Protein AF-A0A528TQY2-F1 (afdb_monomer)

Secondary structure (DSSP, 8-state):
-----------------------PPP----EEEEEEEE-----GGG-EEEEEEEEEEEEEEETTTEEEEEEEEEEEEEESS-EEEEEEEEEEEE-TTS-EEEEEEEEEETTEEEEEEEEEEEEETTEEEEEEEESS-EEEEE-----HHHHHHHHHHHH-

Radius of gyration: 27.63 Å; Cα contacts (8 Å, |Δi|>4): 304; chains: 1; bounding box: 83×56×82 Å

Mean predicted aligned error: 9.16 Å

Nearest PDB structures (foldseek):
  6ntr-assembly1_A  TM=9.962E-01  e=3.413E-14  Brucella abortus
  6ntr-assembly4_D  TM=9.961E-01  e=7.048E-14  Brucella abortus
  6ntr-assembly2_B  TM=9.933E-01  e=6.034E-14  Brucella abortus
  2ooj-assembly1_B  TM=2.409E-01  e=2.574E+00  Shewanella oneidensis MR-1
  2ooj-assembly1_A  TM=2.342E-01  e=2.711E+00  Shewanella oneidensis MR-1

Solvent-accessible surface area (backbone atoms only — not comparable to full-atom values): 9310 Å² total; per-residue (Å²): 143,86,86,83,82,83,82,82,82,80,79,79,80,78,80,79,75,82,78,71,81,75,80,72,73,76,81,76,73,62,49,75,50,77,44,81,42,68,65,87,80,71,53,82,90,69,48,51,76,45,40,41,36,39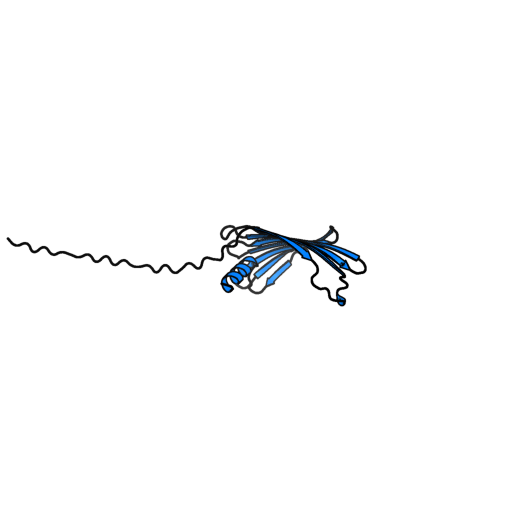,37,39,43,35,40,40,62,40,78,82,76,11,40,40,39,41,38,38,44,35,38,40,41,28,38,90,86,52,74,46,43,36,38,38,43,36,42,37,41,33,44,47,85,66,48,39,38,40,42,37,38,38,34,25,48,74,86,40,83,72,47,51,42,29,35,38,36,36,66,48,100,86,16,28,42,34,43,32,64,30,81,57,75,47,76,48,82,42,72,70,80,79,54,73,67,63,47,49,46,51,52,54,67,71,73,110

Sequence (160 aa):
MRLTRLFLSAALLSAAIPMAPALAVPALQAHRAVYDLTLNKASDRSGITGISGRMVYEFNGSPCEGYTVKFRFVTQIVTSENTRLTDQQTTTFEDAEGKTFSFVTKSFVDQNLDKEVKGMATREPKGLKVNIDKPEKNTLELAATQFPTQHLVELIGKAE

Structure (mmCIF, N/CA/C/O backbone):
data_AF-A0A528TQY2-F1
#
_entry.id   AF-A0A528TQY2-F1
#
loop_
_atom_site.group_PDB
_atom_site.id
_atom_site.type_symbol
_atom_site.label_atom_id
_atom_site.label_alt_id
_atom_site.label_comp_id
_atom_site.label_asym_id
_atom_site.label_entity_id
_atom_site.label_seq_id
_atom_site.pdbx_PDB_ins_code
_atom_site.Cartn_x
_atom_site.Cartn_y
_atom_site.Cartn_z
_atom_site.occupancy
_atom_site.B_iso_or_equiv
_atom_site.auth_seq_id
_atom_site.auth_comp_id
_atom_site.auth_asym_id
_atom_site.auth_atom_id
_atom_site.pdbx_PDB_model_num
ATOM 1 N N . MET A 1 1 ? -66.013 -38.120 55.075 1.00 43.66 1 MET A N 1
ATOM 2 C CA . MET A 1 1 ? -64.905 -38.466 54.153 1.00 43.66 1 MET A CA 1
ATOM 3 C C . MET A 1 1 ? -65.300 -38.093 52.735 1.00 43.66 1 MET A C 1
ATOM 5 O O . MET A 1 1 ? -66.195 -38.736 52.210 1.00 43.66 1 MET A O 1
ATOM 9 N N . ARG A 1 2 ? -64.675 -37.067 52.145 1.00 41.53 2 ARG A N 1
ATOM 10 C CA . ARG A 1 2 ? -64.483 -36.888 50.689 1.00 41.53 2 ARG A CA 1
ATOM 11 C C . ARG A 1 2 ? -63.641 -35.621 50.489 1.00 41.53 2 ARG A C 1
ATOM 13 O O . ARG A 1 2 ? -64.151 -34.515 50.578 1.00 41.53 2 ARG A O 1
ATOM 20 N N . LEU A 1 3 ? -62.332 -35.816 50.331 1.00 42.97 3 LEU A N 1
ATOM 21 C CA . LEU A 1 3 ? -61.358 -34.774 50.004 1.00 42.97 3 LEU A CA 1
ATOM 22 C C . LEU A 1 3 ? -61.285 -34.648 48.480 1.00 42.97 3 LEU A C 1
ATOM 24 O O . LEU A 1 3 ? -60.818 -35.561 47.801 1.00 42.97 3 LEU A O 1
ATOM 28 N N . THR A 1 4 ? -61.760 -33.530 47.948 1.00 43.66 4 THR A N 1
ATOM 29 C CA . THR A 1 4 ? -61.596 -33.130 46.549 1.00 43.66 4 THR A CA 1
ATOM 30 C C . THR A 1 4 ? -60.172 -32.611 46.349 1.00 43.66 4 THR A C 1
ATOM 32 O O . THR A 1 4 ? -59.780 -31.597 46.920 1.00 43.66 4 THR A O 1
ATOM 35 N N . ARG A 1 5 ? -59.365 -33.336 45.565 1.00 49.56 5 ARG A N 1
ATOM 36 C CA . ARG A 1 5 ? -58.008 -32.925 45.180 1.00 49.56 5 ARG A CA 1
ATOM 37 C C . ARG A 1 5 ? -58.095 -31.906 44.044 1.00 49.56 5 ARG A C 1
ATOM 39 O O . ARG A 1 5 ? -58.491 -32.259 42.937 1.00 49.56 5 ARG A O 1
ATOM 46 N N . LEU A 1 6 ? -57.727 -30.659 44.327 1.00 46.22 6 LEU A N 1
ATOM 47 C CA . LEU A 1 6 ? -57.534 -29.615 43.323 1.00 46.22 6 LEU A CA 1
ATOM 48 C C . LEU A 1 6 ? -56.160 -29.840 42.665 1.00 46.22 6 LEU A C 1
ATOM 50 O O . LEU A 1 6 ? -55.129 -29.678 43.315 1.00 46.22 6 LEU A O 1
ATOM 54 N N . PHE A 1 7 ? -56.136 -30.259 41.402 1.00 47.47 7 PHE A N 1
ATOM 55 C CA . PHE A 1 7 ? -54.909 -30.311 40.607 1.00 47.47 7 PHE A CA 1
ATOM 56 C C . PHE A 1 7 ? -54.635 -28.912 40.039 1.00 47.47 7 PHE A C 1
ATOM 58 O O . PHE A 1 7 ? -55.368 -28.439 39.175 1.00 47.47 7 PHE A O 1
ATOM 65 N N . LEU A 1 8 ? -53.594 -28.242 40.542 1.00 46.38 8 LEU A N 1
ATOM 66 C CA . LEU A 1 8 ? -53.060 -27.013 39.953 1.00 46.38 8 LEU A CA 1
ATOM 67 C C . LEU A 1 8 ? -52.126 -27.395 38.795 1.00 46.38 8 LEU A C 1
ATOM 69 O O . LEU A 1 8 ? -51.012 -27.868 39.013 1.00 46.38 8 LEU A O 1
ATOM 73 N N . SER A 1 9 ? -52.580 -27.206 37.559 1.00 47.91 9 SER A N 1
ATOM 74 C CA . SER A 1 9 ? -51.737 -27.312 36.366 1.00 47.91 9 SER A CA 1
ATOM 75 C C . SER A 1 9 ? -50.906 -26.034 36.219 1.00 47.91 9 SER A C 1
ATOM 77 O O . SER A 1 9 ? -51.421 -24.995 35.815 1.00 47.91 9 SER A O 1
ATOM 79 N N . ALA A 1 10 ? -49.619 -26.098 36.563 1.00 52.56 10 ALA A N 1
ATOM 80 C CA . ALA A 1 10 ? -48.666 -25.023 36.300 1.00 52.56 10 ALA A CA 1
ATOM 81 C C . ALA A 1 10 ? -48.291 -25.025 34.807 1.00 52.56 10 ALA A C 1
ATOM 83 O O . ALA A 1 10 ? -47.525 -25.872 34.349 1.00 52.56 10 ALA A O 1
ATOM 84 N N . ALA A 1 11 ? -48.857 -24.094 34.038 1.00 52.56 11 ALA A N 1
ATOM 85 C CA . ALA A 1 11 ? -48.468 -23.856 32.654 1.00 52.56 11 ALA A CA 1
ATOM 86 C C . ALA A 1 11 ? -47.136 -23.085 32.626 1.00 52.56 11 ALA A C 1
ATOM 88 O O . ALA A 1 11 ? -47.093 -21.879 32.863 1.00 52.56 11 A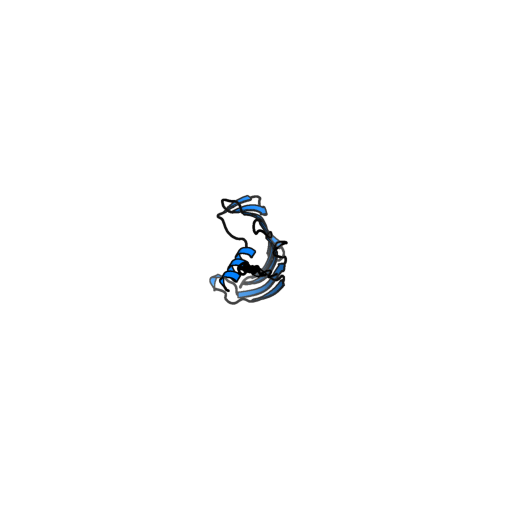LA A O 1
ATOM 89 N N . LEU A 1 12 ? -46.040 -23.796 32.358 1.00 50.62 12 LEU A N 1
ATOM 90 C CA . LEU A 1 12 ? -44.740 -23.208 32.038 1.00 50.62 12 LEU A CA 1
ATOM 91 C C . LEU A 1 12 ? -44.829 -22.543 30.656 1.00 50.62 12 LEU A C 1
ATOM 93 O O . LEU A 1 12 ? -44.762 -23.217 29.630 1.00 50.62 12 LEU A O 1
ATOM 97 N N . LEU A 1 13 ? -44.998 -21.218 30.624 1.00 48.47 13 LEU A N 1
ATOM 98 C CA . LEU A 1 13 ? -44.773 -20.425 29.415 1.00 48.47 13 LEU A CA 1
ATOM 99 C C . LEU A 1 13 ? -43.267 -20.430 29.108 1.00 48.47 13 LEU A C 1
ATOM 101 O O . LEU A 1 13 ? -42.498 -19.687 29.717 1.00 48.47 13 LEU A O 1
ATOM 105 N N . SER A 1 14 ? -42.839 -21.255 28.152 1.00 53.44 14 SER A N 1
ATOM 106 C CA . SER A 1 14 ? -41.537 -21.089 27.503 1.00 53.44 14 SER A CA 1
ATOM 107 C C . SER A 1 14 ? -41.545 -19.783 26.711 1.00 53.44 14 SER A C 1
ATOM 109 O O . SER A 1 14 ? -42.115 -19.706 25.625 1.00 53.44 14 SER A O 1
ATOM 111 N N . ALA A 1 15 ? -40.911 -18.746 27.257 1.00 57.22 15 ALA A N 1
ATOM 112 C CA . ALA A 1 15 ? -40.568 -17.547 26.508 1.00 57.22 15 ALA A CA 1
ATOM 113 C C . ALA A 1 15 ? -39.523 -17.924 25.445 1.00 57.22 15 ALA A C 1
ATOM 115 O O . ALA A 1 15 ? -38.339 -18.076 25.744 1.00 57.22 15 ALA A O 1
ATOM 116 N N . ALA A 1 16 ? -39.971 -18.130 24.207 1.00 53.06 16 ALA A N 1
ATOM 11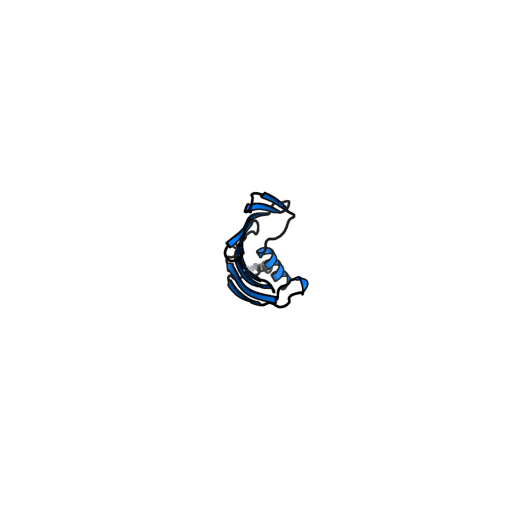7 C CA . ALA A 1 16 ? -39.088 -18.259 23.059 1.00 53.06 16 ALA A CA 1
ATOM 118 C C . ALA A 1 16 ? -38.442 -16.891 22.806 1.00 53.06 16 ALA A C 1
ATOM 120 O O . ALA A 1 16 ? -39.082 -15.975 22.294 1.00 53.06 16 ALA A O 1
ATOM 121 N N . ILE A 1 17 ? -37.185 -16.737 23.221 1.00 62.19 17 ILE A N 1
ATOM 122 C CA . ILE A 1 17 ? -36.371 -15.572 22.880 1.00 62.19 17 ILE A CA 1
ATOM 123 C C . ILE A 1 17 ? -36.066 -15.685 21.380 1.00 62.19 17 ILE A C 1
ATOM 125 O O . ILE A 1 17 ? -35.443 -16.671 20.977 1.00 62.19 17 ILE A O 1
ATOM 129 N N . PRO A 1 18 ? -36.488 -14.732 20.532 1.00 52.59 18 PRO A N 1
ATOM 130 C CA . PRO A 1 18 ? -36.076 -14.728 19.141 1.00 52.59 18 PRO A CA 1
ATOM 131 C C . PRO A 1 18 ? -34.572 -14.443 19.097 1.00 52.59 18 PRO A C 1
ATOM 133 O O . PRO A 1 18 ? -34.132 -13.314 19.306 1.00 52.59 18 PRO A O 1
ATOM 136 N N . MET A 1 19 ? -33.768 -15.479 18.853 1.00 53.16 19 MET A N 1
ATOM 137 C CA . MET A 1 19 ? -32.384 -15.302 18.429 1.00 53.16 19 MET A CA 1
ATOM 138 C C . MET A 1 19 ? -32.419 -14.687 17.033 1.00 53.16 19 MET A C 1
ATOM 140 O O . MET A 1 19 ? -32.620 -15.386 16.041 1.00 53.16 19 MET A O 1
ATOM 144 N N . ALA A 1 20 ? -32.266 -13.366 16.960 1.00 56.94 20 ALA A N 1
ATOM 145 C CA . ALA A 1 20 ? -31.924 -12.718 15.706 1.00 56.94 20 ALA A CA 1
ATOM 146 C C . ALA A 1 20 ? -30.632 -13.366 15.173 1.00 56.94 20 ALA A C 1
ATOM 148 O O . ALA A 1 20 ? -29.693 -13.556 15.955 1.00 56.94 20 ALA A O 1
ATOM 149 N N . PRO A 1 21 ? -30.568 -13.735 13.883 1.00 52.31 21 PRO A N 1
ATOM 150 C CA . PRO A 1 21 ? -29.333 -14.223 13.297 1.00 52.31 21 PRO A CA 1
ATOM 151 C C . PRO A 1 21 ? -28.281 -13.128 13.456 1.00 52.31 21 PRO A C 1
ATOM 153 O O . PRO A 1 21 ? -28.449 -12.009 12.969 1.00 52.31 21 PRO A O 1
ATOM 156 N N . ALA A 1 22 ? -27.213 -13.437 14.186 1.00 55.38 22 ALA A N 1
ATOM 157 C CA . ALA A 1 22 ? -26.034 -12.596 14.186 1.00 55.38 22 ALA A CA 1
ATOM 158 C C . ALA A 1 22 ? -25.515 -12.588 12.746 1.00 55.38 22 ALA A C 1
ATOM 160 O O . ALA A 1 22 ? -25.104 -13.631 12.238 1.00 55.38 22 ALA A O 1
ATOM 161 N N . LEU A 1 23 ? -25.585 -11.434 12.079 1.00 54.41 23 LEU A N 1
ATOM 162 C CA . LEU A 1 23 ? -24.868 -11.215 10.830 1.00 54.41 23 LEU A CA 1
ATOM 163 C C . LEU A 1 23 ? -23.387 -11.399 11.161 1.00 54.41 23 LEU A C 1
ATOM 165 O O . LEU A 1 23 ? -22.772 -10.543 11.799 1.00 54.41 23 LEU A O 1
ATOM 169 N N . ALA A 1 24 ? -22.854 -12.575 10.837 1.00 59.50 24 ALA A N 1
ATOM 170 C CA . ALA A 1 24 ? -21.451 -12.865 11.027 1.00 59.50 24 ALA A CA 1
ATOM 171 C C . ALA A 1 24 ? -20.681 -11.904 10.124 1.00 59.50 24 ALA A C 1
ATOM 173 O O . ALA A 1 24 ? -20.857 -11.917 8.909 1.00 59.50 24 ALA A O 1
ATOM 174 N N . VAL A 1 25 ? -19.864 -11.037 10.723 1.00 60.44 25 VAL A N 1
ATOM 175 C CA . VAL A 1 25 ? -18.920 -10.216 9.962 1.00 60.44 25 VAL A CA 1
ATOM 176 C C . VAL A 1 25 ? -18.100 -11.171 9.087 1.00 60.44 25 VAL A C 1
ATOM 178 O O . VAL A 1 25 ? -17.579 -12.147 9.640 1.00 60.44 25 VAL A O 1
ATOM 181 N N . PRO A 1 26 ? -17.988 -10.932 7.764 1.00 69.31 26 PRO A N 1
ATOM 182 C CA . PRO A 1 26 ? -17.198 -11.774 6.878 1.00 69.31 26 PRO A CA 1
ATOM 183 C C . PRO A 1 26 ? -15.826 -12.062 7.486 1.00 69.31 26 PRO A C 1
ATOM 185 O O . PRO A 1 26 ? -15.050 -11.148 7.779 1.00 69.31 26 PRO A O 1
ATOM 188 N N . ALA A 1 27 ? -15.542 -13.340 7.734 1.00 81.06 27 ALA A N 1
ATOM 189 C CA . ALA A 1 27 ? -14.307 -13.749 8.385 1.00 81.06 27 ALA A CA 1
ATOM 190 C C . ALA A 1 27 ? -13.144 -13.636 7.392 1.00 81.06 27 ALA A C 1
ATOM 192 O O . ALA A 1 27 ? -12.924 -14.529 6.570 1.00 81.06 27 ALA A O 1
ATOM 193 N N . LEU A 1 28 ? -12.386 -12.541 7.475 1.00 92.56 28 LEU A N 1
ATOM 194 C CA . LEU A 1 28 ? -11.207 -12.337 6.639 1.00 92.56 28 LEU A CA 1
ATOM 195 C C . LEU A 1 28 ? -10.101 -13.321 7.037 1.00 92.56 28 LEU A C 1
ATOM 197 O O . LEU A 1 28 ? -9.583 -13.279 8.151 1.00 92.56 28 LEU A O 1
ATOM 201 N N . GLN A 1 29 ? -9.741 -14.214 6.116 1.00 95.00 29 GLN A N 1
ATOM 202 C CA . GLN A 1 29 ? -8.704 -15.215 6.350 1.00 95.00 29 GLN A CA 1
ATOM 203 C C . GLN A 1 29 ? -7.311 -14.612 6.175 1.00 95.00 29 GLN A C 1
ATOM 205 O O . GLN A 1 29 ? -7.026 -13.968 5.161 1.00 95.00 29 GLN A O 1
ATOM 210 N N . ALA A 1 30 ? -6.421 -14.874 7.131 1.00 96.88 30 ALA A N 1
ATOM 211 C CA . ALA A 1 30 ? -5.009 -14.559 6.982 1.00 96.88 30 ALA A CA 1
ATOM 212 C C . ALA A 1 30 ? -4.396 -15.410 5.862 1.00 96.88 30 ALA A C 1
ATOM 214 O O . ALA A 1 30 ? -4.594 -16.624 5.804 1.00 96.88 30 ALA A O 1
ATOM 215 N N . HIS A 1 31 ? -3.666 -14.774 4.952 1.00 98.06 31 HIS A N 1
ATOM 216 C CA . HIS A 1 31 ? -3.082 -15.452 3.802 1.00 98.06 31 HIS A CA 1
ATOM 217 C C . HIS A 1 31 ? -1.911 -14.670 3.209 1.00 98.06 31 HIS A C 1
ATOM 219 O O . HIS A 1 31 ? -1.702 -13.483 3.470 1.00 98.06 31 HIS A O 1
ATOM 225 N N . ARG A 1 32 ? -1.159 -15.360 2.350 1.00 98.44 32 ARG A N 1
ATOM 226 C CA . ARG A 1 32 ? -0.127 -14.776 1.499 1.00 98.44 32 ARG A CA 1
ATOM 227 C C . ARG A 1 32 ? -0.378 -15.178 0.055 1.00 98.44 32 ARG A C 1
ATOM 229 O O . ARG A 1 32 ? -0.419 -16.366 -0.252 1.00 98.44 32 ARG A O 1
ATOM 236 N N . ALA A 1 33 ? -0.494 -14.189 -0.820 1.00 98.56 33 ALA A N 1
ATOM 237 C CA . ALA A 1 33 ? -0.683 -14.371 -2.250 1.00 98.56 33 ALA A CA 1
ATOM 238 C C . ALA A 1 33 ? 0.481 -13.748 -3.029 1.00 98.56 33 ALA A C 1
ATOM 240 O O . ALA A 1 33 ? 0.958 -12.657 -2.706 1.00 98.56 33 ALA A O 1
ATOM 241 N N . VAL A 1 34 ? 0.951 -14.459 -4.053 1.00 98.56 34 VAL A N 1
ATOM 242 C CA . VAL A 1 34 ? 2.025 -14.015 -4.949 1.00 98.56 34 VAL A CA 1
ATOM 243 C C . VAL A 1 34 ? 1.482 -14.014 -6.369 1.00 98.56 34 VAL A C 1
ATOM 245 O O . VAL A 1 34 ? 0.918 -15.011 -6.811 1.00 98.56 34 VAL A O 1
ATOM 248 N N . TYR A 1 35 ? 1.668 -12.903 -7.071 1.00 98.50 35 TYR A N 1
ATOM 249 C CA . TYR A 1 35 ? 1.150 -12.678 -8.414 1.00 98.50 35 TYR A CA 1
ATOM 250 C C . TYR A 1 35 ? 2.297 -12.304 -9.342 1.00 98.50 35 TYR A C 1
ATOM 252 O O . TYR A 1 35 ? 3.051 -11.379 -9.039 1.00 98.50 35 TYR A O 1
ATOM 260 N N . ASP A 1 36 ? 2.409 -12.985 -10.476 1.00 98.44 36 ASP A N 1
ATOM 261 C CA . ASP A 1 36 ? 3.286 -12.556 -11.561 1.00 98.44 36 ASP A CA 1
ATOM 262 C C . ASP A 1 36 ? 2.552 -11.529 -12.428 1.00 98.44 36 ASP A C 1
ATOM 264 O O . ASP A 1 36 ? 1.379 -11.691 -12.764 1.00 98.44 36 ASP A O 1
ATOM 268 N N . LEU A 1 37 ? 3.238 -10.433 -12.744 1.00 98.00 37 LEU A N 1
ATOM 269 C CA . LEU A 1 37 ? 2.677 -9.293 -13.457 1.00 98.00 37 LEU A CA 1
ATOM 270 C C . LEU A 1 37 ? 3.210 -9.270 -14.884 1.00 98.00 37 LEU A C 1
ATOM 272 O O . LEU A 1 37 ? 4.422 -9.328 -15.103 1.00 98.00 37 LEU A O 1
ATOM 276 N N . THR A 1 38 ? 2.307 -9.109 -15.844 1.00 97.44 38 THR A N 1
ATOM 277 C CA . THR A 1 38 ? 2.630 -8.973 -17.266 1.00 97.44 38 THR A CA 1
ATOM 278 C C . THR A 1 38 ? 1.878 -7.799 -17.870 1.00 97.44 38 THR A C 1
ATOM 280 O O . THR A 1 38 ? 0.748 -7.498 -17.478 1.00 97.44 38 THR A O 1
ATOM 283 N N . LEU A 1 39 ? 2.487 -7.147 -18.857 1.00 97.31 39 LEU A N 1
ATOM 284 C CA . LEU A 1 39 ? 1.831 -6.088 -19.612 1.00 97.31 39 LEU A CA 1
ATOM 285 C C . LEU A 1 39 ? 0.611 -6.634 -20.369 1.00 97.31 39 LEU A C 1
ATOM 287 O O . LEU A 1 39 ? 0.749 -7.502 -21.224 1.00 97.31 39 LEU A O 1
ATOM 291 N N . ASN A 1 40 ? -0.573 -6.094 -20.082 1.00 96.69 40 ASN A N 1
ATOM 292 C CA . ASN A 1 40 ? -1.781 -6.371 -20.865 1.00 96.69 40 ASN A CA 1
ATOM 293 C C . ASN A 1 40 ? -1.886 -5.416 -22.068 1.00 96.69 40 ASN A C 1
ATOM 295 O O . ASN A 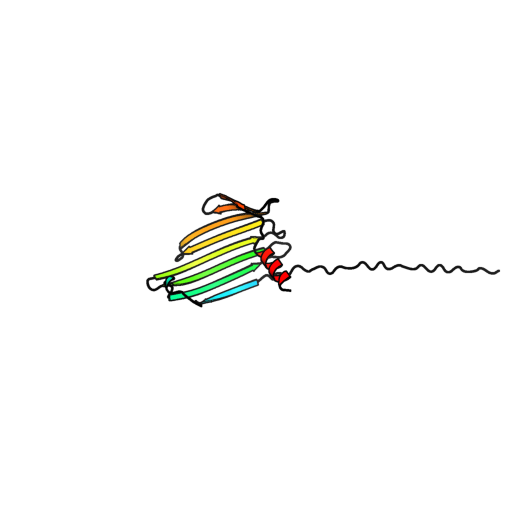1 40 ? -2.058 -5.835 -23.208 1.00 96.69 40 ASN A O 1
ATOM 299 N N . LYS A 1 41 ? -1.744 -4.108 -21.822 1.00 95.38 41 LYS A N 1
ATOM 300 C CA . LYS A 1 41 ? -1.849 -3.068 -22.851 1.00 95.38 41 LYS A CA 1
ATOM 301 C C . LYS A 1 41 ? -0.937 -1.888 -22.525 1.00 95.38 41 LYS A C 1
ATOM 303 O O . LYS A 1 41 ? -0.875 -1.472 -21.371 1.00 95.38 41 LYS A O 1
ATOM 308 N N . ALA A 1 42 ? -0.310 -1.315 -23.549 1.00 94.31 42 ALA A N 1
ATOM 309 C CA . ALA A 1 42 ? 0.368 -0.021 -23.503 1.00 94.31 42 ALA A CA 1
ATOM 310 C C . ALA A 1 42 ? -0.197 0.890 -24.602 1.00 94.31 42 ALA A C 1
ATOM 312 O O . ALA A 1 42 ? -0.580 0.416 -25.670 1.00 94.31 42 ALA A O 1
ATOM 313 N N . SER A 1 43 ? -0.307 2.188 -24.322 1.00 93.12 43 SER A N 1
ATOM 314 C CA . SER A 1 43 ? -0.634 3.190 -25.341 1.00 93.12 43 SER A CA 1
ATOM 315 C C . SER A 1 43 ? 0.645 3.741 -25.961 1.00 93.12 43 SER A C 1
ATOM 317 O O . SER A 1 43 ? 1.660 3.838 -25.271 1.00 93.12 43 SER A O 1
ATOM 319 N N . ASP A 1 44 ? 0.587 4.194 -27.213 1.00 88.06 44 ASP A N 1
ATOM 320 C CA . ASP A 1 44 ? 1.760 4.752 -27.905 1.00 88.06 44 ASP A CA 1
ATOM 321 C C . ASP A 1 44 ? 2.390 5.916 -27.123 1.00 88.06 44 ASP A C 1
ATOM 323 O O . ASP A 1 44 ? 3.606 6.005 -26.975 1.00 88.06 44 ASP A O 1
ATOM 327 N N . ARG A 1 45 ? 1.552 6.767 -26.513 1.00 91.38 45 ARG A N 1
ATOM 328 C CA . ARG A 1 45 ? 1.996 7.907 -25.695 1.00 91.38 45 ARG A CA 1
ATOM 329 C C . ARG A 1 45 ? 2.771 7.499 -24.436 1.00 91.38 45 ARG A C 1
ATOM 331 O O . ARG A 1 45 ? 3.497 8.326 -23.896 1.00 91.38 45 ARG A O 1
ATOM 338 N N . SER A 1 46 ? 2.601 6.271 -23.942 1.00 88.38 46 SER A N 1
ATOM 339 C CA . SER A 1 46 ? 3.324 5.808 -22.753 1.00 88.38 46 SER A CA 1
ATOM 340 C C . SER A 1 46 ? 4.810 5.554 -23.018 1.00 88.38 46 SER A C 1
ATOM 342 O O . SER A 1 46 ? 5.593 5.582 -22.074 1.00 88.38 46 SER A O 1
ATOM 344 N N . GLY A 1 47 ? 5.201 5.286 -24.274 1.00 91.31 47 GLY A N 1
ATOM 345 C CA . GLY A 1 47 ? 6.563 4.866 -24.629 1.00 91.31 47 GLY A CA 1
ATOM 346 C C . GLY A 1 47 ? 6.973 3.499 -24.062 1.00 91.31 47 GLY A C 1
ATOM 347 O O . GLY A 1 47 ? 8.112 3.077 -24.247 1.00 91.31 47 GLY A O 1
ATOM 348 N N . ILE A 1 48 ? 6.064 2.803 -23.369 1.00 94.94 48 ILE A N 1
ATOM 349 C CA . ILE A 1 48 ? 6.314 1.510 -22.732 1.00 94.94 48 ILE A CA 1
ATOM 350 C C . ILE A 1 48 ? 6.224 0.414 -23.786 1.00 94.94 48 ILE A C 1
ATOM 352 O O . ILE A 1 48 ? 5.190 0.227 -24.425 1.00 94.94 48 ILE A O 1
ATOM 356 N N . THR A 1 49 ? 7.301 -0.345 -23.920 1.00 95.38 49 THR A N 1
ATOM 357 C CA . THR A 1 49 ? 7.405 -1.497 -24.819 1.00 95.38 49 THR A CA 1
ATOM 358 C C . THR A 1 49 ? 7.254 -2.821 -24.070 1.00 95.38 49 THR A C 1
ATOM 360 O O . THR A 1 49 ? 6.956 -3.840 -24.687 1.00 95.38 49 THR A O 1
ATOM 363 N N . GLY A 1 50 ? 7.393 -2.823 -22.738 1.00 96.19 50 GLY A N 1
ATOM 364 C CA . GLY A 1 50 ? 7.198 -4.015 -21.918 1.00 96.19 50 GLY A CA 1
ATOM 365 C C . GLY A 1 50 ? 7.068 -3.720 -20.426 1.00 96.19 50 GLY A C 1
ATOM 366 O O . GLY A 1 50 ? 7.648 -2.766 -19.913 1.00 96.19 50 GLY A O 1
ATOM 367 N N . ILE A 1 51 ? 6.316 -4.568 -19.720 1.00 97.56 51 ILE A N 1
ATOM 368 C CA . ILE A 1 51 ? 6.285 -4.629 -18.254 1.00 97.56 51 ILE A CA 1
ATOM 369 C C . ILE A 1 51 ? 6.284 -6.092 -17.828 1.00 97.56 51 ILE A C 1
ATOM 371 O O . ILE A 1 51 ? 5.466 -6.887 -18.299 1.00 97.56 51 ILE A O 1
ATOM 375 N N . SER A 1 52 ? 7.163 -6.411 -16.887 1.00 98.00 52 SER A N 1
ATOM 376 C CA . SER A 1 52 ? 7.155 -7.666 -16.141 1.00 98.00 52 SER A CA 1
ATOM 377 C C . SER A 1 52 ? 7.368 -7.378 -14.664 1.00 98.00 52 SER A C 1
ATOM 379 O O . SER A 1 52 ? 8.067 -6.426 -14.313 1.00 98.00 52 SER A O 1
ATOM 381 N N . GLY A 1 53 ? 6.816 -8.196 -13.780 1.00 98.19 53 GLY A N 1
ATOM 382 C CA . GLY A 1 53 ? 6.990 -7.959 -12.357 1.00 98.19 53 GLY A CA 1
ATOM 383 C C . GLY A 1 53 ? 6.387 -9.025 -11.470 1.00 98.19 53 GLY A C 1
ATOM 384 O O . GLY A 1 53 ? 5.941 -10.072 -11.933 1.00 98.19 53 GLY A O 1
ATOM 385 N N . ARG A 1 54 ? 6.365 -8.725 -10.176 1.00 98.69 54 ARG A N 1
ATOM 386 C CA . ARG A 1 54 ? 5.753 -9.565 -9.158 1.00 98.69 54 ARG A CA 1
ATOM 387 C C . ARG A 1 54 ? 5.149 -8.716 -8.052 1.00 98.69 54 ARG A C 1
ATOM 389 O O . ARG A 1 54 ? 5.772 -7.773 -7.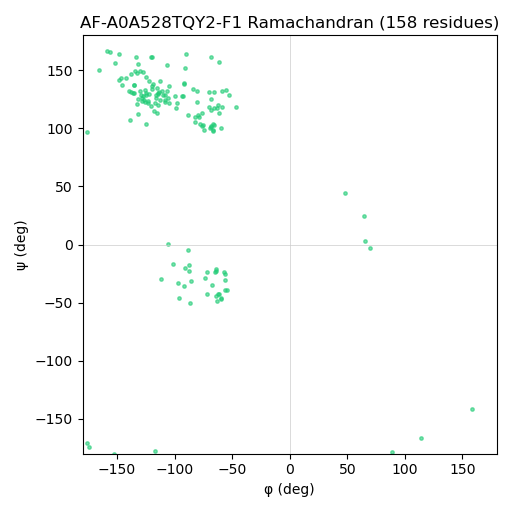566 1.00 98.69 54 ARG A O 1
ATOM 396 N N . MET A 1 55 ? 3.960 -9.107 -7.623 1.00 98.50 55 MET A N 1
ATOM 397 C CA . MET A 1 55 ? 3.271 -8.556 -6.468 1.00 98.50 55 MET A CA 1
ATOM 398 C C . MET A 1 55 ? 3.173 -9.621 -5.378 1.00 98.50 55 MET A C 1
ATOM 400 O O . MET A 1 55 ? 2.764 -10.748 -5.639 1.00 98.50 55 MET A O 1
ATOM 404 N N . VAL A 1 56 ? 3.539 -9.270 -4.151 1.00 98.75 56 VAL A N 1
ATOM 405 C CA . VAL A 1 56 ? 3.344 -10.099 -2.959 1.00 98.75 56 VAL A CA 1
ATOM 406 C C . VAL A 1 56 ? 2.399 -9.355 -2.033 1.00 98.75 56 VAL A C 1
ATOM 408 O O . VAL A 1 56 ? 2.655 -8.202 -1.691 1.00 98.75 56 VAL A O 1
ATOM 411 N N . TYR A 1 57 ? 1.319 -10.016 -1.637 1.00 98.50 57 TYR A N 1
ATOM 412 C CA . TYR A 1 57 ? 0.320 -9.493 -0.718 1.00 98.50 57 TYR A CA 1
ATOM 413 C C . TYR A 1 57 ? 0.191 -10.440 0.472 1.00 98.50 57 TYR A C 1
ATOM 415 O O . TYR A 1 57 ? -0.089 -11.626 0.304 1.00 98.50 57 TYR A O 1
ATOM 423 N N . GLU A 1 58 ? 0.422 -9.919 1.668 1.00 98.69 58 GLU A N 1
ATOM 424 C CA . GLU A 1 58 ? 0.309 -10.638 2.931 1.00 98.69 58 GLU A CA 1
ATOM 425 C C . GLU A 1 58 ? -0.723 -9.933 3.797 1.00 98.69 58 GLU 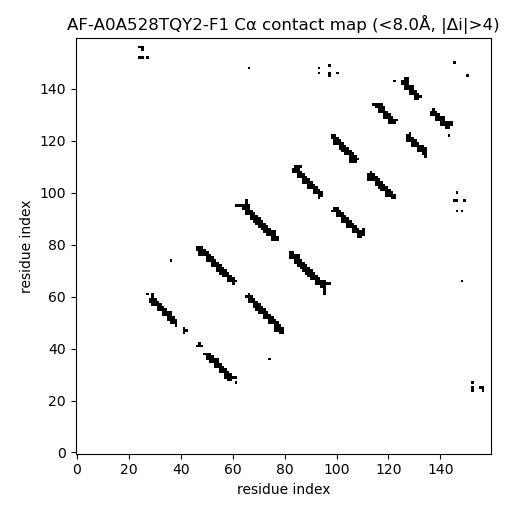A C 1
ATOM 427 O O . GLU A 1 58 ? -0.539 -8.772 4.164 1.00 98.69 58 GLU A O 1
ATOM 432 N N . PHE A 1 59 ? -1.784 -10.651 4.139 1.00 98.38 59 PHE A N 1
ATOM 433 C CA . PHE A 1 59 ? -2.845 -10.195 5.022 1.00 98.38 59 PHE A CA 1
ATOM 434 C C . PHE A 1 59 ? -2.810 -11.046 6.287 1.00 98.38 59 PHE A C 1
ATOM 436 O O . PHE A 1 59 ? -2.926 -12.268 6.214 1.00 98.38 59 PHE A O 1
ATOM 443 N N . ASN A 1 60 ? -2.612 -10.415 7.439 1.00 97.81 60 ASN A N 1
ATOM 444 C CA . ASN A 1 60 ? -2.544 -11.079 8.737 1.00 97.81 60 ASN A CA 1
ATOM 445 C C . ASN A 1 60 ? -3.404 -10.342 9.760 1.00 97.81 60 ASN A C 1
ATOM 447 O O . ASN A 1 60 ? -3.686 -9.155 9.602 1.00 97.81 60 ASN A O 1
ATOM 451 N N . GLY A 1 61 ? -3.735 -11.034 10.845 1.00 95.50 61 GLY A N 1
ATOM 452 C CA . GLY A 1 61 ? -4.486 -10.480 11.964 1.00 95.50 61 GLY A CA 1
ATOM 453 C C . GLY A 1 61 ? -5.862 -11.111 12.110 1.00 95.50 61 GLY A C 1
ATOM 454 O O . GLY A 1 61 ? -6.150 -12.163 11.535 1.00 95.50 61 GLY A O 1
ATOM 455 N N . SER A 1 62 ? -6.694 -10.471 12.919 1.00 93.69 62 SER A N 1
ATOM 456 C CA . SER A 1 62 ? -7.999 -10.987 13.311 1.00 93.69 62 SER A CA 1
ATOM 457 C C . SER A 1 62 ? -8.931 -9.846 13.731 1.00 93.69 62 SER A C 1
ATOM 459 O O . SER A 1 62 ? -8.463 -8.741 14.021 1.00 93.69 62 SER A O 1
ATOM 461 N N . PRO A 1 63 ? -10.249 -10.095 13.846 1.00 91.56 63 PRO A N 1
ATOM 462 C CA . PRO A 1 63 ? -11.191 -9.092 14.341 1.00 91.56 63 PRO A CA 1
ATOM 463 C C . PRO A 1 63 ? -10.857 -8.542 15.735 1.00 91.56 63 PRO A C 1
ATOM 465 O O . PRO A 1 63 ? -11.291 -7.446 16.062 1.00 91.56 63 PRO A O 1
ATOM 468 N N . CYS A 1 64 ? -10.112 -9.288 16.558 1.00 92.06 64 CYS A N 1
ATOM 469 C CA . CYS A 1 64 ? -9.751 -8.879 17.918 1.00 92.06 64 CYS A CA 1
ATOM 470 C C . CYS A 1 64 ? -8.412 -8.133 17.980 1.00 92.06 64 CYS A C 1
ATOM 472 O O . CYS A 1 64 ? -8.246 -7.237 18.801 1.00 92.06 64 CYS A O 1
ATOM 474 N N . GLU A 1 65 ? -7.448 -8.518 17.144 1.00 93.94 65 GLU A N 1
ATOM 475 C CA . GLU A 1 65 ? -6.085 -7.967 17.169 1.00 93.94 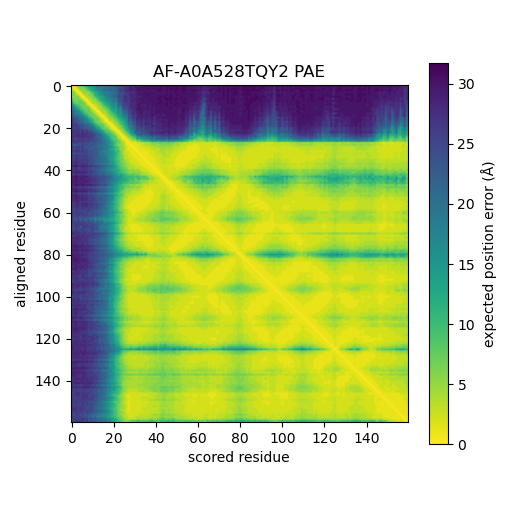65 GLU A CA 1
ATOM 476 C C . GLU A 1 65 ? -5.923 -6.752 16.246 1.00 93.94 65 GLU A C 1
ATOM 478 O O . GLU A 1 65 ? -4.997 -5.959 16.420 1.00 93.94 65 GLU A O 1
ATOM 483 N N . GLY A 1 66 ? -6.817 -6.601 15.267 1.00 96.19 66 GLY A N 1
ATOM 484 C CA . GLY A 1 66 ? -6.616 -5.724 14.121 1.00 96.19 66 GLY A CA 1
ATOM 485 C C . GLY A 1 66 ? -5.905 -6.450 12.982 1.00 96.19 66 GLY A C 1
ATOM 486 O O . GLY A 1 66 ? -5.605 -7.644 13.061 1.00 96.19 66 GLY A O 1
ATOM 487 N N . TYR A 1 67 ? -5.644 -5.724 11.901 1.00 98.12 67 TYR A N 1
ATOM 488 C CA . TYR A 1 67 ? -5.161 -6.292 10.647 1.00 98.12 67 TYR A CA 1
ATOM 489 C C . TYR A 1 67 ? -3.866 -5.632 10.199 1.00 98.12 67 TYR A C 1
ATOM 491 O O . TYR A 1 67 ? -3.762 -4.410 10.130 1.00 98.12 67 TYR A O 1
ATOM 499 N N . THR A 1 68 ? -2.874 -6.455 9.861 1.00 98.56 68 THR A N 1
ATOM 500 C CA . THR A 1 68 ? -1.618 -6.021 9.246 1.00 98.56 68 THR A CA 1
ATOM 501 C C . THR A 1 68 ? -1.593 -6.450 7.790 1.00 98.56 68 THR A C 1
ATOM 503 O O . THR A 1 68 ? -1.736 -7.636 7.488 1.00 98.56 68 THR A O 1
ATOM 506 N N . VAL A 1 69 ? -1.312 -5.505 6.897 1.00 98.56 69 VAL A N 1
ATOM 507 C CA . VAL A 1 69 ? -1.099 -5.791 5.477 1.00 98.56 69 VAL A CA 1
ATOM 508 C C . VAL A 1 69 ? 0.328 -5.444 5.101 1.00 98.56 69 VAL A C 1
ATOM 510 O O . VAL A 1 69 ? 0.792 -4.335 5.360 1.00 98.56 69 VAL A O 1
ATOM 513 N N . LYS A 1 70 ? 1.028 -6.384 4.465 1.00 98.62 70 LYS A N 1
ATOM 514 C CA . LYS A 1 70 ? 2.296 -6.116 3.783 1.00 98.62 70 LYS A CA 1
ATOM 515 C C . LYS A 1 70 ? 2.107 -6.343 2.296 1.00 98.62 70 LYS A C 1
ATOM 517 O O . LYS A 1 70 ? 1.605 -7.375 1.864 1.00 98.62 70 LYS A O 1
ATOM 522 N N . PHE A 1 71 ? 2.527 -5.367 1.517 1.00 96.12 71 PHE A N 1
ATOM 523 C CA . PHE A 1 71 ? 2.380 -5.350 0.078 1.00 96.12 71 PHE A CA 1
ATOM 524 C C . PHE A 1 71 ? 3.721 -4.988 -0.542 1.00 96.12 71 PHE A C 1
ATOM 526 O O . PHE A 1 71 ? 4.308 -3.965 -0.193 1.00 96.12 71 PHE A O 1
ATOM 533 N N . ARG A 1 72 ? 4.218 -5.822 -1.451 1.00 98.62 72 ARG A N 1
ATOM 534 C CA . ARG A 1 72 ? 5.425 -5.536 -2.225 1.00 98.62 72 ARG A CA 1
ATOM 535 C C . ARG A 1 72 ? 5.123 -5.656 -3.704 1.00 98.62 72 ARG A C 1
ATOM 537 O O . ARG A 1 72 ? 4.696 -6.715 -4.150 1.00 98.62 72 ARG A O 1
ATOM 544 N N . PHE A 1 73 ? 5.369 -4.593 -4.451 1.00 98.44 73 PHE A N 1
ATOM 545 C CA . PHE A 1 73 ? 5.062 -4.493 -5.869 1.00 98.44 73 PHE A CA 1
ATOM 546 C C . PHE A 1 73 ? 6.328 -4.133 -6.632 1.00 98.44 73 PHE A C 1
ATOM 548 O O . PHE A 1 73 ? 6.788 -2.994 -6.585 1.00 98.44 73 PHE A O 1
ATOM 555 N N . VAL A 1 74 ? 6.905 -5.128 -7.302 1.00 98.56 74 VAL A N 1
ATOM 556 C CA . VAL A 1 74 ? 8.138 -4.980 -8.075 1.00 98.56 74 VAL A CA 1
ATOM 557 C C . VAL A 1 74 ? 7.792 -5.039 -9.549 1.00 98.56 74 VAL A C 1
ATOM 559 O O . VAL A 1 74 ? 7.215 -6.027 -10.000 1.00 98.56 74 VAL A O 1
ATOM 562 N N . THR A 1 75 ? 8.165 -4.018 -10.313 1.00 98.25 75 THR A N 1
ATOM 563 C CA . THR A 1 75 ? 8.005 -4.029 -11.770 1.00 98.25 75 THR A CA 1
ATOM 564 C C . THR A 1 75 ? 9.250 -3.524 -12.470 1.00 98.25 75 THR A C 1
ATOM 566 O O . THR A 1 75 ? 9.851 -2.526 -12.076 1.00 98.25 75 THR A O 1
ATOM 569 N N . GLN A 1 76 ? 9.618 -4.221 -13.535 1.00 98.19 76 GLN A N 1
ATOM 570 C CA . GLN A 1 76 ? 10.577 -3.772 -14.522 1.00 98.19 76 GLN A CA 1
ATOM 571 C C . GLN A 1 76 ? 9.792 -3.229 -15.711 1.00 98.19 76 GLN A C 1
ATOM 573 O O . GLN A 1 76 ? 9.030 -3.958 -16.349 1.00 98.19 76 GLN A O 1
ATOM 578 N N . ILE A 1 77 ? 9.969 -1.941 -15.976 1.00 97.19 77 ILE A N 1
ATOM 579 C CA . ILE A 1 77 ? 9.318 -1.219 -17.063 1.00 97.19 77 ILE A CA 1
ATOM 580 C C . ILE A 1 77 ? 10.370 -0.983 -18.140 1.00 97.19 77 ILE A C 1
ATOM 582 O O . ILE A 1 77 ? 11.439 -0.442 -17.857 1.00 97.19 77 ILE A O 1
ATOM 586 N N . VAL A 1 78 ? 10.069 -1.398 -19.364 1.00 96.62 78 VAL A N 1
ATOM 587 C CA . VAL A 1 78 ? 10.934 -1.247 -20.534 1.00 96.62 78 VAL A CA 1
ATOM 588 C C . VAL A 1 78 ? 10.297 -0.231 -21.470 1.00 96.62 78 VAL A C 1
ATOM 590 O O . VAL A 1 78 ? 9.099 -0.304 -21.754 1.00 96.62 78 VAL A O 1
ATOM 593 N N . THR A 1 79 ? 11.097 0.719 -21.937 1.00 94.81 79 THR A N 1
ATOM 594 C CA . THR A 1 79 ? 10.755 1.659 -23.007 1.00 94.81 79 THR A CA 1
ATOM 595 C C . THR A 1 79 ? 11.687 1.437 -24.200 1.00 94.81 79 THR A C 1
ATOM 597 O O . THR A 1 79 ? 12.536 0.544 -24.183 1.00 94.81 79 THR A O 1
ATOM 600 N N . SER A 1 80 ? 11.552 2.241 -25.255 1.00 90.56 80 SER A N 1
ATOM 601 C CA . SER A 1 80 ? 12.500 2.229 -26.377 1.00 90.56 80 SER A CA 1
ATOM 602 C C . SER A 1 80 ? 13.917 2.671 -25.995 1.00 90.56 80 SER A C 1
ATOM 604 O O . SER A 1 80 ? 14.864 2.313 -26.689 1.00 90.56 80 SER A O 1
ATOM 606 N N . GLU A 1 81 ? 14.073 3.451 -24.923 1.00 91.44 81 GLU A N 1
ATOM 607 C CA . GLU A 1 81 ? 15.345 4.099 -24.568 1.00 91.44 81 GLU A CA 1
ATOM 608 C C . GLU A 1 81 ? 15.967 3.540 -23.289 1.00 91.44 81 GLU A C 1
ATOM 610 O O . GLU A 1 81 ? 17.185 3.567 -23.122 1.00 91.44 81 GLU A O 1
ATOM 615 N N . ASN A 1 82 ? 15.146 3.051 -22.359 1.00 94.12 82 ASN A N 1
ATOM 616 C CA . ASN A 1 82 ? 15.610 2.647 -21.041 1.00 94.12 82 ASN A CA 1
ATOM 617 C C . ASN A 1 82 ? 14.801 1.493 -20.443 1.00 94.12 82 ASN A C 1
ATOM 619 O O . ASN A 1 82 ? 13.697 1.155 -20.864 1.00 94.12 82 ASN A O 1
ATOM 623 N N . THR A 1 83 ? 15.385 0.883 -19.417 1.00 96.50 83 THR A N 1
ATOM 624 C CA . THR A 1 83 ? 14.711 -0.049 -18.516 1.00 96.50 83 THR A CA 1
ATOM 625 C C . THR A 1 83 ? 14.797 0.524 -17.112 1.00 96.50 83 THR A C 1
ATOM 627 O O . THR A 1 83 ? 15.868 0.963 -16.703 1.00 96.50 83 THR A O 1
ATOM 630 N N . ARG A 1 84 ? 13.681 0.519 -16.382 1.00 96.62 84 ARG A N 1
ATOM 631 C CA . ARG A 1 84 ? 13.592 1.033 -15.013 1.00 96.62 84 ARG A CA 1
ATOM 632 C C . ARG A 1 84 ? 12.991 -0.019 -14.099 1.00 96.62 84 ARG A C 1
ATOM 634 O O . ARG A 1 84 ? 11.908 -0.538 -14.379 1.00 96.62 84 ARG A O 1
ATOM 641 N N . LEU A 1 85 ? 13.673 -0.310 -12.998 1.00 98.19 85 LEU A N 1
ATOM 642 C CA . LEU A 1 85 ? 13.161 -1.171 -11.940 1.00 98.19 85 LEU A CA 1
ATOM 643 C C . LEU A 1 85 ? 12.490 -0.308 -10.873 1.00 98.19 85 LEU A C 1
ATOM 645 O O . LEU A 1 85 ? 13.092 0.619 -10.338 1.00 98.19 85 LEU A O 1
ATOM 649 N N . THR A 1 86 ? 11.252 -0.636 -10.531 1.00 98.19 86 THR A N 1
ATOM 650 C CA . THR A 1 86 ? 10.533 -0.025 -9.412 1.00 98.19 86 THR A CA 1
ATOM 651 C C . THR A 1 86 ? 10.164 -1.095 -8.397 1.00 98.19 86 THR A C 1
ATOM 653 O O . THR A 1 86 ? 9.729 -2.184 -8.767 1.00 98.19 86 THR A O 1
ATOM 656 N N . ASP A 1 87 ? 10.362 -0.798 -7.117 1.00 98.56 87 ASP A N 1
ATOM 657 C CA . ASP A 1 87 ? 9.963 -1.651 -5.996 1.00 98.56 87 ASP A CA 1
ATOM 658 C C . ASP A 1 87 ? 9.226 -0.782 -4.981 1.00 98.56 87 ASP A C 1
ATOM 660 O O . ASP A 1 87 ? 9.812 0.115 -4.375 1.00 98.56 87 ASP A O 1
ATOM 664 N N . GLN A 1 88 ? 7.927 -1.015 -4.822 1.00 98.69 88 GLN A N 1
ATOM 665 C CA . GLN A 1 88 ? 7.126 -0.368 -3.796 1.00 98.69 88 GLN A CA 1
ATOM 666 C C . GLN A 1 88 ? 6.842 -1.354 -2.671 1.00 98.69 88 GLN A C 1
ATOM 668 O O . GLN A 1 88 ? 6.219 -2.393 -2.883 1.00 98.69 88 GLN A O 1
ATOM 673 N N . GLN A 1 89 ? 7.251 -0.994 -1.460 1.00 98.69 89 GLN A N 1
ATOM 674 C CA . GLN A 1 89 ? 7.041 -1.768 -0.246 1.00 98.69 89 GLN A CA 1
ATOM 675 C C . GLN A 1 89 ? 6.127 -0.982 0.687 1.00 98.69 89 GLN A C 1
ATOM 677 O O . GLN A 1 89 ? 6.508 0.067 1.208 1.00 98.69 89 GLN A O 1
ATOM 682 N N . THR A 1 90 ? 4.925 -1.496 0.908 1.00 98.69 90 THR A N 1
ATOM 683 C CA . THR A 1 90 ? 3.912 -0.902 1.775 1.00 98.69 90 THR A CA 1
ATOM 684 C C . THR A 1 90 ? 3.640 -1.830 2.952 1.00 98.69 90 THR A C 1
ATOM 686 O O . THR A 1 90 ? 3.507 -3.042 2.801 1.00 98.69 90 THR A O 1
ATOM 689 N N . THR A 1 91 ? 3.569 -1.269 4.153 1.00 98.81 91 THR A N 1
ATOM 690 C CA . THR A 1 91 ? 3.072 -1.958 5.344 1.00 98.81 91 THR A CA 1
ATOM 691 C C . THR A 1 91 ? 2.041 -1.077 6.017 1.00 98.81 91 THR A C 1
ATOM 693 O O . THR A 1 91 ? 2.285 0.114 6.224 1.00 98.81 91 THR A O 1
ATOM 696 N N . THR A 1 92 ? 0.899 -1.658 6.358 1.00 98.75 92 THR A N 1
ATOM 697 C CA . THR A 1 92 ? -0.177 -0.962 7.052 1.00 98.75 92 THR A CA 1
ATOM 698 C C . THR A 1 92 ? -0.675 -1.766 8.237 1.00 98.75 92 THR A C 1
ATOM 700 O O . THR A 1 92 ? -0.558 -2.992 8.260 1.00 98.75 92 THR A O 1
ATOM 703 N N . PHE A 1 93 ? -1.248 -1.063 9.206 1.00 98.75 93 PHE A N 1
ATOM 704 C CA . PHE A 1 93 ? -1.958 -1.651 10.331 1.00 98.75 93 PHE A CA 1
ATOM 705 C C . PHE A 1 93 ? -3.265 -0.897 10.569 1.00 98.75 93 PHE A C 1
ATOM 707 O O . PHE A 1 93 ? -3.253 0.332 10.645 1.00 98.75 93 PHE A O 1
ATOM 714 N N . GLU A 1 94 ? -4.363 -1.634 10.695 1.00 98.44 94 GLU A N 1
ATOM 715 C CA . GLU A 1 94 ? -5.677 -1.141 11.112 1.00 98.44 94 GLU A CA 1
ATOM 716 C C . GLU A 1 94 ? -6.034 -1.766 12.454 1.00 98.44 94 GLU A C 1
ATOM 718 O O . GLU A 1 94 ? -5.948 -2.986 12.600 1.00 98.44 94 GLU A O 1
ATOM 723 N N . ASP A 1 95 ? -6.446 -0.954 13.429 1.00 96.88 95 ASP A N 1
ATOM 724 C CA . ASP A 1 95 ? -6.920 -1.511 14.697 1.00 96.88 95 ASP A CA 1
ATOM 725 C C . ASP A 1 95 ? -8.251 -2.265 14.537 1.00 96.88 95 ASP A C 1
ATOM 727 O O . ASP A 1 95 ? -8.992 -2.086 13.566 1.00 96.88 95 ASP A O 1
ATOM 731 N N . ALA A 1 96 ? -8.553 -3.114 15.520 1.00 93.50 96 ALA A N 1
ATOM 732 C CA . ALA A 1 96 ? -9.758 -3.938 15.563 1.00 93.50 96 ALA A CA 1
ATOM 733 C C . ALA A 1 96 ? -11.069 -3.132 15.467 1.00 93.50 96 ALA A C 1
ATOM 735 O O . ALA A 1 96 ? -12.061 -3.613 14.923 1.00 93.50 96 ALA A O 1
ATOM 736 N N . GLU A 1 97 ? -11.078 -1.896 15.970 1.00 91.88 97 GLU A N 1
ATOM 737 C CA . GLU A 1 97 ? -12.247 -1.012 15.974 1.00 91.88 97 GLU A CA 1
ATOM 738 C C . GLU A 1 97 ? -12.347 -0.160 14.692 1.00 91.88 97 GLU A C 1
ATOM 740 O O . GLU A 1 97 ? -13.313 0.584 14.507 1.00 91.88 97 GLU A O 1
ATOM 745 N N . GLY A 1 98 ? -11.351 -0.241 13.804 1.00 92.19 98 GLY A N 1
ATOM 746 C CA . GLY A 1 98 ? -11.225 0.578 12.603 1.00 92.19 98 GLY A CA 1
ATOM 747 C C . GLY A 1 98 ? -11.037 2.072 12.877 1.00 92.19 98 GLY A C 1
ATOM 748 O O . GLY A 1 98 ? -11.400 2.892 12.029 1.00 92.19 98 GLY A O 1
ATOM 749 N N . LYS A 1 99 ? -10.519 2.455 14.051 1.00 95.88 99 LYS A N 1
ATOM 750 C CA . LYS A 1 99 ? -10.360 3.865 14.459 1.00 95.88 99 LYS A CA 1
ATOM 751 C C . LYS A 1 99 ? -9.065 4.489 13.960 1.00 95.88 99 LYS A C 1
ATOM 753 O O . LYS A 1 99 ? -9.039 5.687 13.678 1.00 95.88 99 LYS A O 1
ATOM 758 N N . THR A 1 100 ? -8.015 3.694 13.822 1.00 98.06 100 THR A N 1
ATOM 759 C CA . THR A 1 100 ? -6.679 4.120 13.417 1.00 98.06 100 THR A CA 1
ATOM 760 C C . THR A 1 100 ? -6.158 3.291 12.252 1.00 98.06 100 THR A C 1
ATOM 762 O O . THR A 1 100 ? -6.465 2.108 12.103 1.00 98.06 100 THR A O 1
ATOM 765 N N . PHE A 1 101 ? -5.345 3.941 11.425 1.00 98.62 101 PHE A N 1
ATOM 766 C CA . PHE A 1 101 ? -4.671 3.352 10.281 1.00 98.62 101 PHE A CA 1
ATOM 767 C C . PHE A 1 101 ? -3.244 3.873 10.208 1.00 98.62 101 PHE A C 1
ATOM 769 O O . PHE A 1 101 ? -3.001 5.031 9.869 1.00 98.62 101 PHE A O 1
ATOM 776 N N . SER A 1 102 ? -2.289 3.013 10.536 1.00 98.62 102 SER A N 1
ATOM 777 C CA . SER A 1 102 ? -0.864 3.303 10.388 1.00 98.62 102 SER A CA 1
ATOM 778 C C . SER A 1 102 ? -0.385 2.827 9.030 1.00 98.62 102 SER A C 1
ATOM 780 O O . SER A 1 102 ? -0.724 1.722 8.610 1.00 98.62 102 SER A O 1
ATOM 782 N N . PHE A 1 103 ? 0.441 3.621 8.358 1.00 98.75 103 PHE A N 1
ATOM 783 C CA . PHE A 1 103 ? 0.966 3.270 7.046 1.00 98.75 103 PHE A CA 1
ATOM 784 C C . PHE A 1 103 ? 2.416 3.707 6.883 1.00 98.75 103 PHE A C 1
ATOM 786 O O . PHE A 1 103 ? 2.838 4.779 7.319 1.00 98.75 103 PHE A O 1
ATOM 793 N N . VAL A 1 104 ? 3.180 2.870 6.192 1.00 98.75 104 VAL A N 1
ATOM 794 C CA . VAL A 1 104 ? 4.488 3.210 5.646 1.00 98.75 104 VAL A CA 1
ATOM 795 C C . VAL A 1 104 ? 4.576 2.666 4.229 1.00 98.75 104 VAL A C 1
ATOM 797 O O . VAL A 1 104 ? 4.256 1.508 3.982 1.00 98.75 104 VAL A O 1
ATOM 800 N N . THR A 1 105 ? 4.992 3.508 3.292 1.00 98.69 105 THR A N 1
ATOM 801 C CA . THR A 1 105 ? 5.282 3.131 1.909 1.00 98.69 105 THR A CA 1
ATOM 802 C C . THR A 1 105 ? 6.666 3.631 1.548 1.00 98.69 105 THR A C 1
ATOM 804 O O . THR A 1 105 ? 6.945 4.825 1.650 1.00 98.69 105 THR A O 1
ATOM 807 N N . LYS A 1 106 ? 7.524 2.709 1.122 1.00 98.69 106 LYS A N 1
ATOM 808 C CA . LYS A 1 106 ? 8.845 2.990 0.569 1.00 98.69 106 LYS A CA 1
ATOM 809 C C . LYS A 1 106 ? 8.825 2.664 -0.913 1.00 98.69 106 LYS A C 1
ATOM 811 O O . LYS A 1 106 ? 8.419 1.568 -1.292 1.00 98.69 106 LYS A O 1
ATOM 816 N N . SER A 1 107 ? 9.266 3.604 -1.728 1.00 98.50 107 SER A N 1
ATOM 817 C CA . SER A 1 107 ? 9.403 3.447 -3.169 1.00 98.50 107 SER A CA 1
ATOM 818 C C . SER A 1 107 ? 10.882 3.480 -3.510 1.00 98.50 107 SER A C 1
ATOM 820 O O . SER A 1 107 ? 11.583 4.428 -3.156 1.00 98.50 107 SER A O 1
ATOM 822 N N . PHE A 1 108 ? 11.347 2.440 -4.188 1.00 98.62 108 PHE A N 1
ATOM 823 C CA . PHE A 1 108 ? 12.705 2.324 -4.686 1.00 98.62 108 PHE A CA 1
ATOM 824 C C . PHE A 1 108 ? 12.697 2.367 -6.209 1.00 98.62 108 PHE A C 1
ATOM 826 O O . PHE A 1 108 ? 11.835 1.766 -6.856 1.00 98.62 108 PHE A O 1
ATOM 833 N N . VAL A 1 109 ? 13.684 3.054 -6.766 1.00 98.12 109 VAL A N 1
ATOM 834 C CA . VAL A 1 109 ? 13.951 3.141 -8.198 1.00 98.12 109 VAL A CA 1
ATOM 835 C C . VAL A 1 109 ? 15.367 2.656 -8.419 1.00 98.12 109 VAL A C 1
ATOM 837 O O . VAL A 1 109 ? 16.300 3.175 -7.810 1.00 98.12 109 VAL A O 1
ATOM 840 N N . ASP A 1 110 ? 15.521 1.644 -9.267 1.00 97.19 110 ASP A N 1
ATOM 841 C CA . ASP A 1 110 ? 16.816 1.035 -9.568 1.00 97.19 110 ASP A CA 1
ATOM 842 C C . ASP A 1 110 ? 17.593 0.715 -8.276 1.00 97.19 110 ASP A C 1
ATOM 844 O O . ASP A 1 110 ? 18.780 0.993 -8.142 1.00 97.19 110 ASP A O 1
ATOM 848 N N . GLN A 1 111 ? 16.863 0.148 -7.302 1.00 96.81 111 GLN A N 1
ATOM 849 C CA . GLN A 1 111 ? 17.314 -0.254 -5.958 1.00 96.81 111 GLN A CA 1
ATOM 850 C C . GLN A 1 111 ? 17.657 0.892 -4.988 1.00 96.81 111 GLN A C 1
ATOM 852 O O . GLN A 1 111 ? 17.925 0.637 -3.815 1.00 96.81 111 GLN A O 1
ATOM 857 N N . ASN A 1 112 ? 17.582 2.147 -5.425 1.00 97.81 112 ASN A N 1
ATOM 858 C CA . ASN A 1 112 ? 17.799 3.312 -4.575 1.00 97.81 112 ASN A CA 1
ATOM 859 C C . ASN A 1 112 ? 16.478 3.797 -3.982 1.00 97.81 112 ASN A C 1
ATOM 861 O O . ASN A 1 112 ? 15.461 3.823 -4.673 1.00 97.81 112 ASN A O 1
ATOM 865 N N . LEU A 1 113 ? 16.481 4.185 -2.703 1.00 97.88 113 LEU A N 1
ATOM 866 C CA . LEU A 1 113 ? 15.298 4.766 -2.069 1.00 97.88 113 LEU A CA 1
ATOM 867 C C . LEU A 1 113 ? 14.983 6.113 -2.731 1.00 97.88 113 LEU A C 1
ATOM 869 O O . LEU A 1 113 ? 15.779 7.043 -2.647 1.00 97.88 113 LEU A O 1
ATOM 873 N N . ASP A 1 1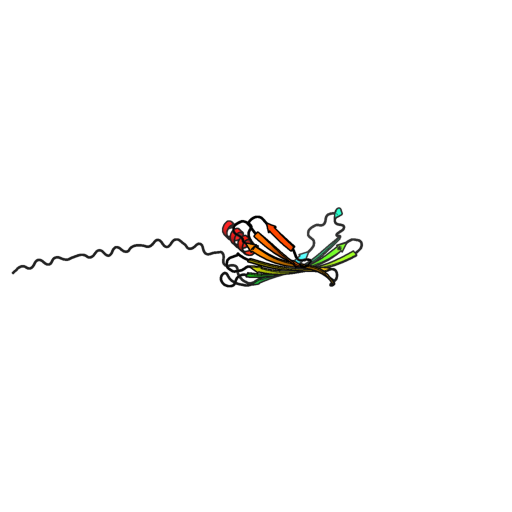14 ? 13.817 6.198 -3.360 1.00 97.88 114 ASP A N 1
ATOM 874 C CA . ASP A 1 114 ? 13.331 7.396 -4.045 1.00 97.88 114 ASP A CA 1
ATOM 875 C C . ASP A 1 114 ? 12.394 8.199 -3.134 1.00 97.88 114 ASP A C 1
ATOM 877 O O . ASP A 1 114 ? 12.540 9.409 -2.968 1.00 97.88 114 ASP A O 1
ATOM 881 N N . LYS A 1 115 ? 11.455 7.512 -2.471 1.00 97.62 115 LYS A N 1
ATOM 882 C CA . LYS A 1 115 ? 10.455 8.155 -1.614 1.00 97.62 115 LYS A CA 1
ATOM 883 C C . LYS A 1 115 ? 10.087 7.288 -0.420 1.00 97.62 115 LYS A C 1
ATOM 885 O O . LYS A 1 115 ? 9.939 6.074 -0.536 1.00 97.62 115 LYS A O 1
ATOM 890 N N . GLU A 1 116 ? 9.857 7.931 0.719 1.00 98.44 116 GLU A N 1
ATOM 891 C CA . GLU A 1 116 ? 9.231 7.314 1.885 1.00 98.44 116 GLU A CA 1
ATOM 892 C C . GLU A 1 116 ? 8.064 8.180 2.356 1.00 98.44 116 GLU A C 1
ATOM 894 O O . GLU A 1 116 ? 8.224 9.373 2.616 1.00 98.44 116 GLU A O 1
ATOM 899 N N . VAL A 1 117 ? 6.889 7.567 2.469 1.00 98.56 117 VAL A N 1
ATOM 900 C CA . VAL A 1 117 ? 5.699 8.171 3.065 1.00 98.56 117 VAL A CA 1
ATOM 901 C C . VAL A 1 117 ? 5.333 7.354 4.287 1.00 98.56 117 VAL A C 1
ATOM 903 O O . VAL A 1 117 ? 5.093 6.153 4.183 1.00 98.56 117 VAL A O 1
ATOM 906 N N . LYS A 1 118 ? 5.284 8.003 5.445 1.00 98.75 118 LYS A N 1
ATOM 907 C CA . LYS A 1 118 ? 4.924 7.371 6.712 1.00 98.75 118 LYS A CA 1
ATOM 908 C C . LYS A 1 118 ? 3.956 8.270 7.452 1.00 98.75 118 LYS A C 1
ATOM 910 O O . LYS A 1 118 ? 4.181 9.477 7.512 1.00 98.75 118 LYS A O 1
ATOM 915 N N . GLY A 1 119 ? 2.927 7.683 8.041 1.00 98.62 119 GLY A N 1
ATOM 916 C CA . GLY A 1 119 ? 1.980 8.422 8.852 1.00 98.62 119 GLY A CA 1
ATOM 917 C C . GLY A 1 119 ? 0.960 7.535 9.544 1.00 98.62 119 GLY A C 1
ATOM 918 O O . GLY A 1 119 ? 1.022 6.303 9.495 1.00 98.62 119 GLY A O 1
ATOM 919 N N . MET A 1 120 ? 0.017 8.202 10.193 1.00 98.62 120 MET A N 1
ATOM 920 C CA . MET A 1 120 ? -1.116 7.595 10.868 1.00 98.62 120 MET A CA 1
ATOM 921 C C . MET A 1 120 ? -2.361 8.437 10.624 1.00 98.62 120 MET A C 1
ATOM 923 O O . MET A 1 120 ? -2.337 9.658 10.785 1.00 98.62 120 MET A O 1
ATOM 927 N N . ALA A 1 121 ? -3.446 7.777 10.246 1.00 98.56 121 ALA A N 1
ATOM 928 C CA . ALA A 1 121 ? -4.764 8.368 10.152 1.00 98.56 121 ALA A CA 1
ATOM 929 C C . ALA A 1 121 ? -5.623 7.910 11.335 1.00 98.56 121 ALA A C 1
ATOM 931 O O . ALA A 1 121 ? -5.634 6.728 11.671 1.00 98.56 121 ALA A O 1
ATOM 932 N N . THR A 1 122 ? -6.355 8.837 11.942 1.00 98.25 122 THR A N 1
ATOM 933 C CA . THR A 1 122 ? -7.221 8.600 13.099 1.00 98.25 122 THR A CA 1
ATOM 934 C C . THR A 1 122 ? -8.595 9.179 12.814 1.00 98.25 122 THR A C 1
ATOM 936 O O . THR A 1 122 ? -8.720 10.341 12.422 1.00 98.25 122 THR A O 1
ATOM 939 N N . ARG A 1 123 ? -9.640 8.375 13.004 1.00 96.88 123 ARG A N 1
ATOM 940 C CA . ARG A 1 123 ? -11.023 8.842 12.893 1.00 96.88 123 ARG A CA 1
ATOM 941 C C . ARG A 1 123 ? -11.352 9.769 14.054 1.00 96.88 123 ARG A C 1
ATOM 943 O O . ARG A 1 123 ? -11.144 9.427 15.216 1.00 96.88 123 ARG A O 1
ATOM 950 N N . GLU A 1 124 ? -11.921 10.916 13.725 1.00 94.88 124 GLU A N 1
ATOM 951 C CA . GLU A 1 124 ? -12.415 11.902 14.678 1.00 94.88 124 GLU A CA 1
ATOM 952 C C . GLU A 1 124 ? -13.921 12.128 14.459 1.00 94.88 124 GLU A C 1
ATOM 954 O O . GLU A 1 124 ? -14.444 11.824 13.385 1.00 94.88 124 GLU A O 1
ATOM 959 N N . PRO A 1 125 ? -14.662 12.697 15.429 1.00 90.75 125 PRO A N 1
ATOM 960 C CA . PRO A 1 125 ? -16.111 12.885 15.297 1.00 90.75 125 PRO A CA 1
ATOM 961 C C . PRO A 1 125 ? -16.552 13.685 14.061 1.00 90.75 125 PRO A C 1
ATOM 963 O O . PRO A 1 125 ? -17.686 13.544 13.613 1.00 90.75 125 PRO A O 1
ATOM 966 N N . LYS A 1 126 ? -15.676 14.547 13.528 1.00 88.44 126 LYS A N 1
ATOM 967 C CA . LYS A 1 126 ? -15.957 15.427 12.382 1.00 88.44 126 LYS A CA 1
ATOM 968 C C . LYS A 1 126 ? -15.285 14.983 11.079 1.00 88.44 126 LYS A C 1
ATOM 970 O O . LYS A 1 126 ? -15.450 15.667 10.072 1.00 88.44 126 LYS A O 1
ATOM 975 N N . GLY A 1 127 ? -14.535 13.880 11.078 1.00 95.69 127 GLY A N 1
ATOM 976 C CA . GLY A 1 127 ? -13.777 13.471 9.901 1.00 95.69 127 GLY A CA 1
ATOM 977 C C . GLY A 1 127 ? -12.615 12.538 10.208 1.00 95.69 127 GLY A C 1
ATOM 978 O O . GLY A 1 127 ? -12.711 11.638 11.041 1.00 95.69 127 GLY A O 1
ATOM 979 N N . LEU A 1 128 ? -11.516 12.737 9.494 1.00 97.56 128 LEU A N 1
ATOM 980 C CA . LEU A 1 128 ? -10.312 11.934 9.603 1.00 97.56 128 LEU A CA 1
ATOM 981 C C . LEU A 1 128 ? -9.095 12.848 9.712 1.00 97.56 128 LEU A C 1
ATOM 983 O O . LEU A 1 128 ? -8.800 13.601 8.785 1.00 97.56 128 LEU A O 1
ATOM 987 N N . LYS A 1 129 ? -8.352 12.715 10.806 1.00 98.06 129 LYS A N 1
ATOM 988 C CA . LYS A 1 129 ? -7.087 13.410 10.998 1.00 98.06 129 LYS A CA 1
ATOM 989 C C . LYS A 1 129 ? -5.935 12.538 10.531 1.00 98.06 129 LYS A C 1
ATOM 991 O O . LYS A 1 129 ? -5.802 11.403 10.979 1.00 98.06 129 LYS A O 1
ATOM 996 N N . VAL A 1 130 ? -5.075 13.060 9.666 1.00 98.44 130 VAL A N 1
ATOM 997 C CA . VAL A 1 130 ? -3.910 12.346 9.130 1.00 98.44 130 VAL A CA 1
ATOM 998 C C . VAL A 1 130 ? -2.638 13.068 9.537 1.00 98.44 130 VAL A C 1
ATOM 1000 O O . VAL A 1 130 ? -2.384 14.183 9.094 1.00 98.44 130 VAL A O 1
ATOM 1003 N N . ASN A 1 131 ? -1.815 12.417 10.353 1.00 98.56 131 ASN A N 1
ATOM 1004 C CA . ASN A 1 131 ? -0.485 12.898 10.706 1.00 98.56 131 ASN A CA 1
ATOM 1005 C C . ASN A 1 131 ? 0.554 12.197 9.828 1.00 98.56 131 ASN A C 1
ATOM 1007 O O . ASN A 1 131 ? 0.652 10.971 9.822 1.00 98.56 131 ASN A O 1
ATOM 1011 N N . ILE A 1 132 ? 1.324 12.981 9.085 1.00 98.62 132 ILE A N 1
ATOM 1012 C CA . ILE A 1 132 ? 2.423 12.541 8.233 1.00 98.62 132 ILE A CA 1
ATOM 1013 C C . ILE A 1 132 ? 3.735 12.782 8.981 1.00 98.62 132 ILE A C 1
ATOM 1015 O O . ILE A 1 132 ? 3.995 13.893 9.433 1.00 98.62 132 ILE A O 1
ATOM 1019 N N . ASP A 1 133 ? 4.565 11.745 9.088 1.00 98.44 133 ASP A N 1
ATOM 1020 C CA . ASP A 1 133 ? 5.909 11.794 9.678 1.00 98.44 133 ASP A CA 1
ATOM 1021 C C . ASP A 1 133 ? 7.007 11.956 8.617 1.00 98.44 133 ASP A C 1
ATOM 1023 O O . ASP A 1 133 ? 8.061 12.541 8.883 1.00 98.44 133 ASP A O 1
ATOM 1027 N N . LYS A 1 134 ? 6.785 11.374 7.430 1.00 98.19 134 LYS A N 1
ATOM 1028 C CA . LYS A 1 134 ? 7.705 11.366 6.284 1.00 98.19 134 LYS A CA 1
ATOM 1029 C C . LYS A 1 134 ? 6.936 11.608 4.982 1.00 98.19 134 LYS A C 1
ATOM 1031 O O . LYS A 1 134 ? 5.817 11.104 4.863 1.00 98.19 134 LYS A O 1
ATOM 1036 N N . PRO A 1 135 ? 7.531 12.285 3.984 1.00 97.00 135 PRO A N 1
ATOM 1037 C CA . PRO A 1 135 ? 8.915 12.782 3.955 1.00 97.00 135 PRO A CA 1
ATOM 1038 C C . PRO A 1 135 ? 9.146 13.999 4.862 1.00 97.00 135 PRO A C 1
ATOM 1040 O O . PRO A 1 135 ? 10.224 14.136 5.436 1.00 97.00 135 PRO A O 1
ATOM 1043 N N . GLU A 1 136 ? 8.106 14.801 5.075 1.00 97.69 136 GLU A N 1
ATOM 1044 C CA . GLU A 1 136 ? 8.098 15.974 5.945 1.00 97.69 136 GLU A CA 1
ATOM 1045 C C . GLU A 1 136 ? 6.895 15.906 6.882 1.00 97.69 136 GLU A C 1
ATOM 1047 O O . GLU A 1 136 ? 5.855 15.344 6.528 1.00 97.69 136 GLU A O 1
ATOM 1052 N N . LYS A 1 137 ? 7.037 16.476 8.081 1.00 98.31 137 LYS A N 1
ATOM 1053 C CA . LYS A 1 137 ? 5.954 16.476 9.061 1.00 98.31 137 LYS A CA 1
ATOM 1054 C C . LYS A 1 137 ? 4.813 17.364 8.594 1.00 98.31 137 LYS A C 1
ATOM 1056 O O . LYS A 1 137 ? 5.023 18.547 8.344 1.00 98.31 137 LYS A O 1
ATOM 1061 N N . ASN A 1 138 ? 3.612 16.806 8.528 1.00 97.75 138 ASN A N 1
ATOM 1062 C CA . ASN A 1 138 ? 2.414 17.549 8.162 1.00 97.75 138 ASN A CA 1
ATOM 1063 C C . ASN A 1 138 ? 1.172 16.93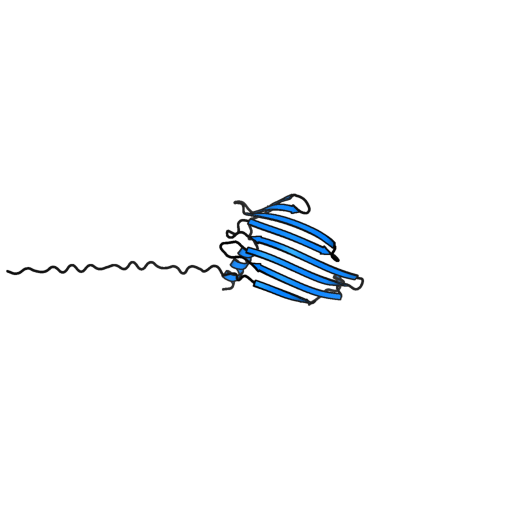3 8.816 1.00 97.75 138 ASN A C 1
ATOM 1065 O O . ASN A 1 138 ? 1.157 15.743 9.123 1.00 97.75 138 ASN A O 1
ATOM 1069 N N . THR A 1 139 ? 0.117 17.722 8.982 1.00 98.19 139 THR A N 1
ATOM 1070 C CA . THR A 1 139 ? -1.189 17.251 9.445 1.00 98.19 139 THR A CA 1
ATOM 1071 C C . THR A 1 139 ? -2.259 17.680 8.453 1.00 98.19 139 THR A C 1
ATOM 1073 O O . THR A 1 139 ? -2.297 18.832 8.028 1.00 98.19 139 THR A O 1
ATOM 1076 N N . LEU A 1 140 ? -3.133 16.746 8.090 1.00 97.38 140 LEU A N 1
ATOM 1077 C CA . LEU A 1 140 ? -4.257 16.969 7.189 1.00 97.38 140 LEU A CA 1
ATOM 1078 C C . LEU A 1 140 ? -5.553 16.604 7.908 1.00 97.38 140 LEU A C 1
ATOM 1080 O O . LEU A 1 140 ? -5.611 15.587 8.595 1.00 97.38 140 LEU A O 1
ATOM 1084 N N . GLU A 1 141 ? -6.594 17.398 7.693 1.00 97.62 141 GLU A N 1
ATOM 1085 C CA . GLU A 1 141 ? -7.956 17.088 8.122 1.00 97.62 141 GLU A CA 1
ATOM 1086 C C . GLU A 1 141 ? -8.777 16.755 6.874 1.00 97.62 141 GLU A C 1
ATOM 1088 O O . GLU A 1 141 ? -8.841 17.546 5.930 1.00 97.62 141 GLU A O 1
ATOM 1093 N N . LEU A 1 142 ? -9.367 15.564 6.841 1.00 97.06 142 LEU A N 1
ATOM 1094 C CA . LEU A 1 142 ? -10.131 15.038 5.713 1.00 97.06 142 LEU A CA 1
ATOM 1095 C C . LEU A 1 142 ? -11.575 14.743 6.131 1.00 97.06 142 LEU A C 1
ATOM 1097 O O . LEU A 1 142 ? -11.887 14.584 7.313 1.00 97.06 142 LEU A O 1
ATOM 1101 N N . ALA A 1 143 ? -12.465 14.634 5.145 1.00 97.00 143 ALA A N 1
ATOM 1102 C CA . ALA A 1 143 ? -13.826 14.165 5.381 1.00 97.00 143 ALA A CA 1
ATOM 1103 C C . ALA A 1 143 ? -13.833 12.728 5.932 1.00 97.00 143 ALA A C 1
ATOM 1105 O O . ALA A 1 143 ? -12.894 11.954 5.728 1.00 97.00 143 ALA A O 1
ATOM 1106 N N . ALA A 1 144 ? -14.917 12.365 6.619 1.00 95.31 144 ALA A N 1
ATOM 1107 C CA . ALA A 1 144 ? -15.097 11.016 7.140 1.00 95.31 144 ALA A CA 1
ATOM 1108 C C . ALA A 1 144 ? -15.050 9.979 6.005 1.00 95.31 144 ALA A C 1
ATOM 1110 O O . ALA A 1 144 ? -15.704 10.135 4.974 1.00 95.31 144 ALA A O 1
ATOM 1111 N N . THR A 1 145 ? -14.273 8.918 6.209 1.00 94.62 145 THR A N 1
ATOM 1112 C CA . THR A 1 145 ? -14.102 7.815 5.258 1.00 94.62 145 THR A CA 1
ATOM 1113 C C . THR A 1 145 ? -13.753 6.522 6.003 1.00 94.62 145 THR A C 1
ATOM 1115 O O . THR A 1 145 ? -13.667 6.501 7.234 1.00 94.62 145 THR A O 1
ATOM 1118 N N . GLN A 1 146 ? -13.569 5.436 5.258 1.00 93.44 146 GLN A N 1
ATOM 1119 C CA . GLN A 1 146 ? -13.201 4.118 5.760 1.00 93.44 146 GLN A CA 1
ATOM 1120 C C . GLN A 1 146 ? -11.744 3.785 5.436 1.00 93.44 146 GLN A C 1
ATOM 1122 O O . GLN A 1 146 ? -11.187 4.285 4.458 1.00 93.44 146 GLN A O 1
ATOM 1127 N N . PHE A 1 147 ? -11.139 2.916 6.246 1.00 97.38 147 PHE A N 1
ATOM 1128 C CA . PHE A 1 147 ? -9.835 2.340 5.934 1.00 97.38 147 PHE A CA 1
ATOM 1129 C C . PHE A 1 147 ? -10.007 1.041 5.127 1.00 97.38 147 PHE A C 1
ATOM 1131 O O . PHE A 1 147 ? -11.124 0.509 5.052 1.00 97.38 147 PHE A O 1
ATOM 1138 N N . PRO A 1 148 ? -8.939 0.553 4.468 1.00 97.44 148 PRO A N 1
ATOM 1139 C CA . PRO A 1 148 ? -9.041 -0.516 3.477 1.00 97.44 148 PRO A CA 1
ATOM 1140 C C . PRO A 1 148 ? -9.734 -1.787 3.968 1.00 97.44 148 PRO A C 1
ATOM 1142 O O . PRO A 1 148 ? -10.519 -2.369 3.222 1.00 97.44 148 PRO A O 1
ATOM 1145 N N . THR A 1 149 ? -9.494 -2.213 5.208 1.00 95.88 149 THR A N 1
ATOM 1146 C CA . THR A 1 149 ? -10.064 -3.462 5.718 1.00 95.88 149 THR A CA 1
ATOM 1147 C C . THR A 1 149 ? -11.561 -3.332 5.971 1.00 95.88 149 THR A C 1
ATOM 1149 O O . THR A 1 149 ? -12.309 -4.218 5.568 1.00 95.88 149 THR A O 1
ATOM 1152 N N . GLN A 1 150 ? -12.045 -2.224 6.552 1.00 93.62 150 GLN A N 1
ATOM 1153 C CA . GLN A 1 150 ? -13.501 -2.049 6.704 1.00 93.62 150 GLN A CA 1
ATOM 1154 C C . GLN A 1 150 ? -14.186 -1.876 5.348 1.00 93.62 150 GLN A C 1
ATOM 1156 O O . GLN A 1 150 ? -15.286 -2.387 5.160 1.00 93.62 150 GLN A O 1
ATOM 1161 N N . HIS A 1 151 ? -13.517 -1.224 4.394 1.00 96.00 151 HIS A N 1
ATOM 1162 C CA . HIS A 1 151 ? -14.014 -1.129 3.026 1.00 96.00 151 HIS A CA 1
ATOM 1163 C C . HIS A 1 151 ? -14.141 -2.512 2.362 1.00 96.00 151 HIS A C 1
ATOM 1165 O O . HIS A 1 151 ? -15.153 -2.797 1.725 1.00 96.00 151 HIS A O 1
ATOM 1171 N N . LEU A 1 152 ? -13.156 -3.399 2.550 1.00 95.00 152 LEU A N 1
ATOM 1172 C CA . LEU A 1 152 ? -13.202 -4.778 2.054 1.00 95.00 152 LEU A CA 1
ATOM 1173 C C . LEU A 1 152 ? -14.333 -5.586 2.705 1.00 95.00 152 LEU A C 1
ATOM 1175 O O . LEU A 1 152 ? -15.059 -6.289 2.005 1.00 95.00 152 LEU A O 1
ATOM 1179 N N . VAL A 1 153 ? -14.497 -5.476 4.026 1.00 93.19 153 VAL A N 1
ATOM 1180 C CA . VAL A 1 153 ? -15.589 -6.141 4.755 1.00 93.19 153 VAL A CA 1
ATOM 1181 C C . VAL A 1 153 ? -16.950 -5.680 4.234 1.00 93.19 153 VAL A C 1
ATOM 1183 O O . VAL A 1 153 ? -17.812 -6.516 3.969 1.00 93.19 153 VAL A O 1
ATOM 1186 N N . GLU A 1 154 ? -17.144 -4.371 4.046 1.00 93.69 154 GLU A N 1
ATOM 1187 C CA . GLU A 1 154 ? -18.384 -3.834 3.480 1.00 93.69 154 GLU A CA 1
ATOM 1188 C C . GLU A 1 154 ? -18.618 -4.340 2.053 1.00 93.69 154 GLU A C 1
ATOM 1190 O O . GLU A 1 154 ? -19.739 -4.711 1.713 1.00 93.69 154 GLU A O 1
ATOM 1195 N N . LEU A 1 155 ? -17.573 -4.370 1.222 1.00 95.50 155 LEU A N 1
ATOM 1196 C CA . LEU A 1 155 ? -17.662 -4.855 -0.151 1.00 95.50 155 LEU A CA 1
ATOM 1197 C C . LEU A 1 155 ? -18.124 -6.314 -0.202 1.00 95.50 155 LEU A C 1
ATOM 1199 O O . LEU A 1 155 ? -19.031 -6.621 -0.972 1.00 95.50 155 LEU A O 1
ATOM 1203 N N . ILE A 1 156 ? -17.537 -7.193 0.618 1.00 94.19 156 ILE A N 1
ATOM 1204 C CA . ILE A 1 156 ? -17.932 -8.608 0.683 1.00 94.19 156 ILE A CA 1
ATOM 1205 C C . ILE A 1 156 ? -19.381 -8.725 1.159 1.00 94.19 156 ILE A C 1
ATOM 1207 O O . ILE A 1 156 ? -20.185 -9.360 0.488 1.00 94.19 156 ILE A O 1
ATOM 1211 N N . GLY A 1 157 ? -19.741 -8.037 2.247 1.00 91.94 157 GLY A N 1
ATOM 1212 C CA . GLY A 1 157 ? -21.104 -8.082 2.782 1.00 91.94 157 GLY A CA 1
ATOM 1213 C C . GLY A 1 157 ? -22.174 -7.508 1.844 1.00 91.94 157 GLY A C 1
ATOM 1214 O O . GLY A 1 157 ? -23.345 -7.825 2.003 1.00 91.94 157 GLY A O 1
ATOM 1215 N N . LYS A 1 158 ? -21.799 -6.664 0.873 1.00 93.56 158 LYS A N 1
ATOM 1216 C CA . LYS A 1 158 ? -22.701 -6.163 -0.182 1.00 93.56 158 LYS A CA 1
ATOM 1217 C C . LYS A 1 158 ? -22.789 -7.070 -1.410 1.00 93.56 158 LYS A C 1
ATOM 1219 O O . LYS A 1 158 ? -23.673 -6.859 -2.237 1.00 93.56 158 LYS A O 1
ATOM 1224 N N . ALA A 1 159 ? -21.831 -7.975 -1.587 1.00 93.50 159 ALA A N 1
ATOM 1225 C CA . ALA A 1 159 ? -21.800 -8.911 -2.706 1.00 93.50 159 ALA A CA 1
ATOM 1226 C C . ALA A 1 159 ? -22.578 -10.206 -2.413 1.00 93.50 159 ALA A C 1
ATOM 1228 O O . ALA A 1 159 ? -22.976 -10.886 -3.359 1.00 93.50 159 ALA A O 1
ATOM 1229 N N . GLU A 1 160 ? -22.757 -10.533 -1.130 1.00 87.25 160 GLU A N 1
ATOM 1230 C CA . GLU A 1 160 ? -23.611 -11.616 -0.617 1.00 87.25 160 GLU A CA 1
ATOM 1231 C C . GLU A 1 160 ? -25.104 -11.251 -0.664 1.00 87.25 160 GLU A C 1
ATOM 1233 O O . GLU A 1 160 ? -25.906 -12.158 -0.990 1.00 87.25 160 GLU A O 1
#

pLDDT: mean 89.15, std 16.76, range [41.53, 98.81]

Foldseek 3Di:
DDDDDDDDDDDPPPPPDPPDPDPPQPWDDWDKDKDWDWDPDDDPVVQWPTKTWMKIWTWDDGLQAWIKIWIWTWMWTDGPPDIKIKIKIKIWTAGSVQFKIWIWIWIDIPNHTDFIWTWMWGDDPQAIWIFTPPPHTDIDGHHHDGDDVVVVSVVVVVVD